Protein AF-H2XU98-F1 (afdb_monomer_lite)

Radius of gyration: 21.86 Å; chains: 1; bounding box: 51×30×52 Å

InterPro domains:
  IPR005828 Major facilitator, sugar transporter-like [PF00083] (12-79)
  IPR036259 MFS transporter superfamily [G3DSA:1.20.1250.20] (1-88)

pLDDT: mean 82.74, std 7.71, range [50.44, 89.94]

Foldseek 3Di:
DVLVVLCVVDVDPVVSVVVVCCVPVVVVVVCVVVDDDALVVCVVVVVNVSSVVVVQVVCVVVVHHDDPVNSVVVNVVVVVVVVVVVVD

Structure (mmCIF, N/CA/C/O backbone):
data_AF-H2XU98-F1
#
_entry.id   AF-H2XU98-F1
#
loop_
_atom_site.group_PDB
_atom_site.id
_atom_site.type_symbol
_atom_site.label_atom_id
_atom_site.label_alt_id
_atom_site.label_comp_id
_atom_site.label_asym_id
_atom_site.label_entity_id
_atom_site.label_seq_id
_atom_site.pdbx_PDB_ins_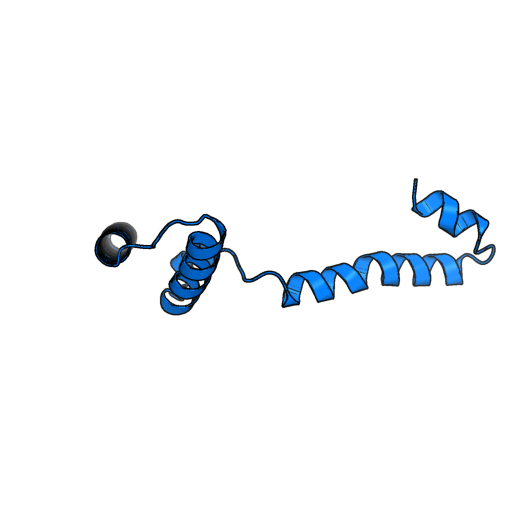code
_atom_site.Cartn_x
_atom_site.Cartn_y
_atom_site.Cartn_z
_atom_site.occupancy
_atom_site.B_iso_or_equiv
_atom_site.auth_seq_id
_atom_site.auth_comp_id
_atom_site.auth_asym_id
_atom_site.auth_atom_id
_atom_site.pdbx_PDB_model_num
ATOM 1 N N . MET A 1 1 ? 18.402 9.739 -12.520 1.00 60.50 1 MET A N 1
ATOM 2 C CA . MET A 1 1 ? 19.508 8.866 -12.980 1.00 60.50 1 MET A CA 1
ATOM 3 C C . MET A 1 1 ? 19.046 7.796 -13.979 1.00 60.50 1 MET A C 1
ATOM 5 O O . MET A 1 1 ? 19.748 7.571 -14.949 1.00 60.50 1 MET A O 1
ATOM 9 N N . SER A 1 2 ? 17.867 7.178 -13.823 1.00 65.06 2 SER A N 1
ATOM 10 C CA . SER A 1 2 ? 17.347 6.135 -14.737 1.00 65.06 2 SER A CA 1
ATOM 11 C C . SER A 1 2 ? 17.069 6.606 -16.176 1.00 65.06 2 SER A C 1
ATOM 13 O O . SER A 1 2 ? 17.334 5.879 -17.128 1.00 65.06 2 SER A O 1
ATOM 15 N N . LEU A 1 3 ? 16.586 7.840 -16.357 1.00 66.19 3 LEU A N 1
ATOM 16 C CA . LEU A 1 3 ? 16.248 8.381 -17.683 1.00 66.19 3 LEU A CA 1
ATOM 17 C C . LEU A 1 3 ? 17.473 8.594 -18.589 1.00 66.19 3 LEU A C 1
ATOM 19 O O . LEU A 1 3 ? 17.397 8.378 -19.795 1.00 66.19 3 LEU A O 1
ATOM 23 N N . SER A 1 4 ? 18.600 9.003 -18.004 1.00 72.25 4 SER A N 1
ATOM 24 C CA . SER A 1 4 ? 19.850 9.271 -18.724 1.00 72.25 4 SER A CA 1
ATOM 25 C C . SER A 1 4 ? 20.471 7.987 -19.280 1.00 72.25 4 SER A C 1
ATOM 27 O O . SER A 1 4 ? 20.995 7.992 -20.386 1.00 72.25 4 SER A O 1
ATOM 29 N N . VAL A 1 5 ? 20.347 6.870 -18.553 1.00 71.31 5 VAL A N 1
ATOM 30 C CA . VAL A 1 5 ? 20.817 5.549 -19.004 1.00 71.31 5 VAL A CA 1
ATOM 31 C C . VAL A 1 5 ? 19.995 5.058 -20.200 1.00 71.31 5 VAL A C 1
ATOM 33 O O . VAL A 1 5 ? 20.556 4.591 -21.187 1.00 71.31 5 VAL A O 1
ATOM 36 N N . LEU A 1 6 ? 18.672 5.243 -20.167 1.00 68.62 6 LEU A N 1
ATOM 37 C CA . LEU A 1 6 ? 17.788 4.884 -21.283 1.00 68.62 6 LEU A CA 1
ATOM 38 C C . LEU A 1 6 ? 18.083 5.701 -22.552 1.00 68.62 6 LEU A C 1
ATOM 40 O O . LEU A 1 6 ? 17.987 5.167 -23.655 1.00 68.62 6 LEU A O 1
ATOM 44 N N . ALA A 1 7 ? 18.487 6.966 -22.399 1.00 69.44 7 ALA A N 1
ATOM 45 C CA . ALA A 1 7 ? 18.867 7.838 -23.512 1.00 69.44 7 ALA A CA 1
ATOM 46 C C . ALA A 1 7 ? 20.184 7.429 -24.192 1.00 69.44 7 ALA A C 1
ATOM 48 O O . ALA A 1 7 ? 20.342 7.650 -25.390 1.00 69.44 7 ALA A O 1
ATOM 49 N N . LEU A 1 8 ? 21.111 6.806 -23.457 1.00 70.62 8 LEU A N 1
ATOM 50 C CA . LEU A 1 8 ? 22.355 6.280 -24.029 1.00 70.62 8 LEU A CA 1
ATOM 51 C C . LEU A 1 8 ? 22.132 4.967 -24.796 1.00 70.62 8 LEU A C 1
ATOM 53 O O . LEU A 1 8 ? 22.815 4.717 -25.786 1.00 70.62 8 LEU A O 1
ATOM 57 N N . ILE A 1 9 ? 21.159 4.153 -24.370 1.00 72.06 9 ILE A N 1
ATOM 58 C CA . ILE A 1 9 ? 20.824 2.867 -25.005 1.00 72.06 9 ILE A CA 1
ATOM 59 C C . ILE A 1 9 ? 19.958 3.074 -26.260 1.00 72.06 9 ILE A C 1
ATOM 61 O O . ILE A 1 9 ? 20.176 2.416 -27.278 1.00 72.06 9 ILE A O 1
ATOM 65 N N . TRP A 1 10 ? 19.004 4.013 -26.235 1.00 72.00 10 TRP A N 1
ATOM 66 C CA . TRP A 1 10 ? 18.126 4.304 -27.375 1.00 72.00 10 TRP A CA 1
ATOM 67 C C . TRP A 1 10 ? 18.432 5.654 -28.024 1.00 72.00 10 TRP A C 1
ATOM 69 O O . TRP A 1 10 ? 17.946 6.701 -27.602 1.00 72.00 10 TRP A O 1
ATOM 79 N N . ARG A 1 11 ? 19.168 5.603 -29.141 1.00 73.25 11 ARG A N 1
ATOM 80 C CA . ARG A 1 11 ? 19.517 6.777 -29.962 1.00 73.25 11 ARG A CA 1
ATOM 81 C C . ARG A 1 11 ? 18.314 7.392 -30.701 1.00 73.25 11 ARG A C 1
ATOM 83 O O . ARG A 1 11 ? 18.338 8.568 -31.048 1.00 73.25 11 ARG A O 1
ATOM 90 N N . HIS A 1 12 ? 17.253 6.618 -30.948 1.00 78.62 12 HIS A N 1
ATOM 91 C CA . HIS A 1 12 ? 16.034 7.108 -31.595 1.00 78.62 12 HIS A CA 1
ATOM 92 C C . HIS A 1 12 ? 15.004 7.605 -30.572 1.00 78.62 12 HIS A C 1
ATOM 94 O O . HIS A 1 12 ? 14.514 6.851 -29.732 1.00 78.62 12 HIS A O 1
ATOM 100 N N . TRP A 1 13 ? 14.610 8.875 -30.704 1.00 80.56 13 TRP A N 1
ATOM 101 C CA . TRP A 1 13 ? 13.715 9.567 -29.768 1.00 80.56 13 TRP A CA 1
ATOM 102 C C . TRP A 1 13 ? 12.333 8.907 -29.611 1.00 80.56 13 TRP A C 1
ATOM 104 O O . TRP A 1 13 ? 11.753 8.948 -28.528 1.00 80.56 13 TRP A O 1
ATOM 114 N N . ARG A 1 14 ? 11.810 8.262 -30.666 1.00 82.06 14 ARG A N 1
ATOM 115 C CA . ARG A 1 14 ? 10.517 7.551 -30.623 1.00 82.06 14 ARG A CA 1
ATOM 116 C C . ARG A 1 14 ? 10.566 6.342 -29.688 1.00 82.06 14 ARG A C 1
ATOM 118 O O . ARG A 1 14 ? 9.669 6.165 -28.870 1.00 82.06 14 ARG A O 1
ATOM 125 N N . SER A 1 15 ? 11.639 5.555 -29.759 1.00 81.19 15 SER A N 1
ATOM 126 C CA . SER A 1 15 ? 11.849 4.395 -28.886 1.00 81.19 15 SER A CA 1
ATOM 127 C C . SER A 1 15 ? 11.991 4.811 -27.421 1.00 81.19 15 SER A C 1
ATOM 129 O O . SER A 1 15 ? 11.446 4.149 -26.541 1.00 81.19 15 SER A O 1
ATOM 131 N N . LEU A 1 16 ? 12.636 5.953 -27.159 1.00 82.38 16 LEU A N 1
ATOM 132 C CA . LEU A 1 16 ? 12.771 6.504 -25.810 1.00 82.38 16 LEU A CA 1
ATOM 133 C C . LEU A 1 16 ? 11.415 6.873 -25.185 1.00 82.38 16 LEU A C 1
ATOM 135 O O . LEU A 1 16 ? 11.183 6.603 -24.006 1.00 82.38 16 LEU A O 1
ATOM 139 N N . GLN A 1 17 ? 10.514 7.479 -25.966 1.00 83.88 17 GLN A N 1
ATOM 140 C CA . GLN A 1 17 ? 9.177 7.840 -25.483 1.00 83.88 17 GLN A CA 1
ATOM 141 C C . GLN A 1 17 ? 8.354 6.600 -25.121 1.00 83.88 17 GLN A C 1
ATOM 143 O O . GLN A 1 17 ? 7.727 6.570 -24.065 1.00 83.88 17 GLN A O 1
ATOM 148 N N . ILE A 1 18 ? 8.417 5.549 -25.944 1.00 85.19 18 ILE A N 1
ATOM 149 C CA . ILE A 1 18 ? 7.727 4.282 -25.670 1.00 85.19 18 ILE A CA 1
ATOM 150 C C . ILE A 1 18 ? 8.304 3.616 -24.413 1.00 85.19 18 ILE A C 1
ATOM 152 O O . ILE A 1 18 ? 7.547 3.235 -23.521 1.00 85.19 18 ILE A O 1
ATOM 156 N N . ALA A 1 19 ? 9.634 3.539 -24.294 1.00 85.19 19 ALA A N 1
ATOM 157 C CA . ALA A 1 19 ? 10.296 2.955 -23.127 1.00 85.19 19 ALA A CA 1
ATOM 158 C C . ALA A 1 19 ? 9.921 3.686 -21.827 1.00 85.19 19 ALA A C 1
ATOM 160 O O . ALA A 1 19 ? 9.599 3.042 -20.829 1.00 85.19 19 ALA A O 1
ATOM 161 N N . LYS A 1 20 ? 9.886 5.027 -21.839 1.00 83.44 20 LYS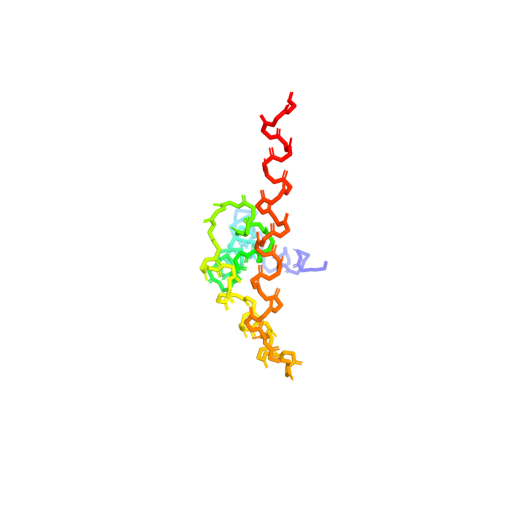 A N 1
ATOM 162 C CA . LYS A 1 20 ? 9.425 5.822 -20.689 1.00 83.44 20 LYS A CA 1
ATOM 163 C C . LYS A 1 20 ? 7.991 5.495 -20.293 1.00 83.44 20 LYS A C 1
ATOM 165 O O . LYS A 1 20 ? 7.724 5.306 -19.108 1.00 83.44 20 LYS A O 1
ATOM 170 N N . SER A 1 21 ? 7.083 5.436 -21.264 1.00 86.88 21 SER A N 1
ATOM 171 C CA . SER A 1 21 ? 5.682 5.123 -20.992 1.00 86.88 21 SER A CA 1
ATOM 172 C C . SER A 1 21 ? 5.532 3.730 -20.393 1.00 86.88 21 SER A C 1
ATOM 174 O O . SER A 1 21 ? 4.819 3.580 -19.410 1.00 86.88 21 SER A O 1
ATOM 176 N N . ILE A 1 22 ? 6.255 2.730 -20.901 1.00 87.12 22 ILE A N 1
ATOM 177 C CA . ILE A 1 22 ? 6.224 1.366 -20.352 1.00 87.12 22 ILE A CA 1
ATOM 178 C C . ILE A 1 22 ? 6.746 1.346 -18.910 1.00 87.12 22 ILE A C 1
ATOM 180 O O . ILE A 1 22 ? 6.081 0.812 -18.025 1.00 87.12 22 ILE A O 1
ATOM 184 N N . VAL A 1 23 ? 7.898 1.973 -18.651 1.00 87.44 23 VAL A N 1
ATOM 185 C CA . VAL A 1 23 ? 8.512 2.008 -17.312 1.00 87.44 23 VAL A CA 1
ATOM 186 C C . VAL A 1 23 ? 7.625 2.722 -16.289 1.00 87.44 23 VAL A C 1
ATOM 188 O O . VAL A 1 23 ? 7.636 2.345 -15.123 1.00 87.44 23 VAL A O 1
ATOM 191 N N . GLY A 1 24 ? 6.850 3.731 -16.692 1.00 86.00 24 GLY A N 1
ATOM 192 C CA . GLY A 1 24 ? 5.909 4.408 -15.793 1.00 86.00 24 GLY A CA 1
ATOM 193 C C . GLY A 1 24 ? 4.576 3.672 -15.632 1.00 86.00 24 GLY A C 1
ATOM 194 O O . GLY A 1 24 ? 4.061 3.543 -14.524 1.00 86.00 24 GLY A O 1
ATOM 195 N N . PHE A 1 25 ? 4.012 3.182 -16.733 1.00 89.81 25 PHE A N 1
ATOM 196 C CA . PHE A 1 25 ? 2.643 2.672 -16.774 1.00 89.81 25 PHE A CA 1
ATOM 197 C C . PHE A 1 25 ? 2.524 1.236 -16.262 1.00 89.81 25 PHE A C 1
ATOM 199 O O . PHE A 1 25 ? 1.560 0.902 -15.575 1.00 89.81 25 PHE A O 1
ATOM 206 N N . VAL A 1 26 ? 3.519 0.387 -16.539 1.00 88.25 26 VAL A N 1
ATOM 207 C CA . VAL A 1 26 ? 3.487 -1.019 -16.115 1.00 88.25 26 VAL A CA 1
ATOM 208 C C . VAL A 1 26 ? 3.496 -1.152 -14.586 1.00 88.25 26 VAL A C 1
ATOM 210 O O . VAL A 1 26 ? 2.594 -1.804 -14.058 1.00 88.25 26 VAL A O 1
ATOM 213 N N . PRO A 1 27 ? 4.408 -0.504 -13.830 1.00 88.31 27 PRO A N 1
ATOM 214 C CA . PRO A 1 27 ? 4.360 -0.551 -12.371 1.00 88.31 27 PRO A CA 1
ATOM 215 C C . PRO A 1 27 ? 3.084 0.072 -11.810 1.00 88.31 27 PRO A C 1
ATOM 217 O O . PRO A 1 27 ? 2.572 -0.413 -10.809 1.00 88.31 27 PRO A O 1
ATOM 220 N N . PHE A 1 28 ? 2.546 1.113 -12.453 1.00 87.69 28 PHE A N 1
ATOM 221 C CA . PHE A 1 28 ? 1.303 1.749 -12.021 1.00 87.69 28 PHE A CA 1
ATOM 222 C C . PHE A 1 28 ? 0.114 0.779 -12.065 1.00 87.69 28 PHE A C 1
ATOM 224 O O . PHE A 1 28 ? -0.615 0.664 -11.080 1.00 87.69 28 PHE A O 1
ATOM 231 N N . ILE A 1 29 ? -0.040 0.020 -13.157 1.00 87.62 29 ILE A N 1
ATOM 232 C CA . ILE A 1 29 ? -1.085 -1.010 -13.256 1.00 87.62 29 ILE A CA 1
ATOM 233 C C . ILE A 1 29 ? -0.868 -2.106 -12.209 1.00 87.62 29 ILE A C 1
ATOM 235 O O . ILE A 1 29 ? -1.810 -2.485 -11.513 1.00 87.62 29 ILE A O 1
ATOM 239 N N . ILE A 1 30 ? 0.368 -2.595 -12.072 1.00 88.06 30 ILE A N 1
ATOM 240 C CA . ILE A 1 30 ? 0.693 -3.674 -11.128 1.00 88.06 30 ILE A CA 1
ATOM 241 C C . ILE A 1 30 ? 0.401 -3.243 -9.685 1.00 88.06 30 ILE A C 1
ATOM 243 O O . ILE A 1 30 ? -0.212 -3.995 -8.929 1.00 88.06 30 ILE A O 1
ATOM 247 N N . LEU A 1 31 ? 0.798 -2.028 -9.302 1.00 86.00 31 LEU A N 1
ATOM 248 C CA . LEU A 1 31 ? 0.545 -1.486 -7.968 1.00 86.00 31 LEU A CA 1
ATOM 249 C C . LEU A 1 31 ? -0.950 -1.287 -7.711 1.00 86.00 31 LEU A C 1
ATOM 251 O O . LEU A 1 31 ? -1.395 -1.572 -6.605 1.00 86.00 31 LEU A O 1
ATOM 255 N N . GLY A 1 32 ? -1.727 -0.871 -8.714 1.00 83.25 32 GLY A N 1
ATOM 256 C CA . GLY A 1 32 ? -3.182 -0.746 -8.584 1.00 83.25 32 GLY A CA 1
ATOM 257 C C . GLY A 1 32 ? -3.889 -2.077 -8.306 1.00 83.25 32 GLY A C 1
ATOM 258 O O . GLY A 1 32 ? -4.889 -2.099 -7.598 1.00 83.25 32 GLY A O 1
ATOM 259 N N . TRP A 1 33 ? -3.361 -3.190 -8.821 1.00 79.56 33 TRP A N 1
ATOM 260 C CA . TRP A 1 33 ? -3.902 -4.529 -8.556 1.00 79.56 33 TRP A CA 1
ATOM 261 C C . TRP A 1 33 ? -3.403 -5.126 -7.237 1.00 79.56 33 TRP A C 1
ATOM 263 O O . TRP A 1 33 ? -4.144 -5.835 -6.559 1.00 79.56 33 TRP A O 1
ATOM 273 N N . LEU A 1 34 ? -2.143 -4.870 -6.875 1.00 80.94 34 LEU A N 1
ATOM 274 C CA . LEU A 1 34 ? -1.519 -5.463 -5.691 1.00 80.94 34 LEU A CA 1
ATOM 275 C C . LEU A 1 34 ? -1.877 -4.723 -4.394 1.00 80.94 34 LEU A C 1
ATOM 277 O O . LEU A 1 34 ? -1.931 -5.333 -3.323 1.00 80.94 34 LEU A O 1
ATOM 281 N N . VAL A 1 35 ? -2.085 -3.409 -4.471 1.00 82.06 35 VAL A N 1
ATOM 282 C CA . VAL A 1 35 ? -2.373 -2.564 -3.312 1.00 82.06 35 VAL A CA 1
ATOM 283 C C . VAL A 1 35 ? -3.881 -2.430 -3.158 1.00 82.06 35 VAL A C 1
ATOM 285 O O . VAL A 1 35 ? -4.543 -1.715 -3.902 1.00 82.06 35 VAL A O 1
ATOM 288 N N . SER A 1 36 ? -4.422 -3.095 -2.140 1.00 78.88 36 SER A N 1
ATOM 289 C CA . SER A 1 36 ? -5.785 -2.848 -1.676 1.00 78.88 36 SER A CA 1
ATOM 290 C C . SER A 1 36 ? -5.965 -1.374 -1.301 1.00 78.88 36 SER A C 1
ATOM 292 O O . SER A 1 36 ? -5.084 -0.784 -0.670 1.00 78.88 36 SER A O 1
ATOM 294 N N . GLU A 1 37 ? -7.116 -0.795 -1.650 1.00 81.50 37 GLU A N 1
ATOM 295 C CA . GLU A 1 37 ? -7.466 0.582 -1.290 1.00 81.50 37 GLU A CA 1
ATOM 296 C C . GLU A 1 37 ? -7.336 0.836 0.221 1.00 81.50 37 GLU A C 1
ATOM 298 O O . GLU A 1 37 ? -7.438 -0.074 1.050 1.00 81.50 37 GLU A O 1
ATOM 303 N N . SER A 1 38 ? -7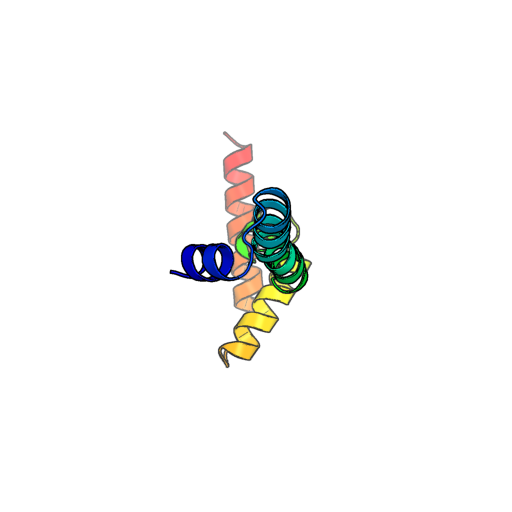.113 2.099 0.600 1.00 85.69 38 SER A N 1
ATOM 304 C CA . SER A 1 38 ? -6.884 2.428 2.008 1.00 85.69 38 SER A CA 1
ATOM 305 C C . SER A 1 38 ? -8.104 2.058 2.877 1.00 85.69 38 SER A C 1
ATOM 307 O O . SER A 1 38 ? -9.234 2.419 2.524 1.00 85.69 38 SER A O 1
ATOM 309 N N . PRO A 1 39 ? -7.908 1.416 4.051 1.00 86.00 39 PRO A N 1
ATOM 310 C CA . PRO A 1 39 ? -9.016 1.012 4.921 1.00 86.00 39 PRO A CA 1
ATOM 311 C C . PRO A 1 39 ? -9.922 2.180 5.308 1.00 86.00 39 PRO A C 1
ATOM 313 O O . PRO A 1 39 ? -11.141 2.035 5.379 1.00 86.00 39 PRO A O 1
ATOM 316 N N . ARG A 1 40 ? -9.322 3.359 5.506 1.00 86.00 40 ARG A N 1
ATOM 317 C CA . ARG A 1 40 ? -10.015 4.597 5.872 1.00 86.00 40 ARG A CA 1
ATOM 318 C C . ARG A 1 40 ? -10.943 5.096 4.762 1.00 86.00 40 ARG A C 1
ATOM 320 O O . ARG A 1 40 ? -12.063 5.505 5.050 1.00 86.00 40 ARG A O 1
ATOM 327 N N . TRP A 1 41 ? -10.499 5.051 3.505 1.00 88.56 41 TRP A N 1
ATOM 328 C CA . TRP A 1 41 ? -11.323 5.467 2.366 1.00 88.56 41 TRP A CA 1
ATOM 329 C C . TRP A 1 41 ? -12.517 4.527 2.177 1.00 88.56 41 TRP A C 1
ATOM 331 O O . TRP A 1 41 ? -13.647 5.002 2.045 1.00 88.56 41 TRP A O 1
ATOM 341 N N . LEU A 1 42 ? -12.284 3.212 2.269 1.00 86.75 42 LEU A N 1
ATOM 342 C CA . LEU A 1 42 ? -13.336 2.191 2.209 1.00 86.75 42 LEU A CA 1
ATOM 343 C C . LEU A 1 42 ? -14.379 2.381 3.317 1.00 86.75 42 LEU A C 1
ATOM 345 O O . LEU A 1 42 ? -15.580 2.275 3.068 1.00 86.75 42 LEU A O 1
ATOM 349 N N . PHE A 1 43 ? -13.924 2.719 4.525 1.00 85.75 43 PHE A N 1
ATOM 350 C CA . PHE A 1 43 ? -14.794 2.975 5.670 1.00 85.75 43 PHE A CA 1
ATOM 351 C C . PHE A 1 43 ? -15.701 4.197 5.447 1.00 85.75 43 PHE A C 1
ATOM 353 O O . PHE A 1 43 ? -16.904 4.128 5.692 1.00 85.75 43 PHE A O 1
ATOM 360 N N . GLY A 1 44 ? -15.159 5.279 4.878 1.00 84.06 44 GLY A N 1
ATOM 361 C CA . GLY A 1 44 ? -15.933 6.466 4.495 1.00 84.06 44 GLY A CA 1
ATOM 362 C C . GLY A 1 44 ? -16.920 6.238 3.339 1.00 84.06 44 GLY A C 1
ATOM 363 O O . GLY A 1 44 ? -17.957 6.893 3.288 1.00 84.06 44 GLY A O 1
ATOM 364 N N . HIS A 1 45 ? -16.640 5.284 2.446 1.00 85.62 45 HIS A N 1
ATOM 365 C CA . HIS A 1 45 ? -17.481 4.948 1.285 1.00 85.62 45 HIS A CA 1
ATOM 366 C C . HIS A 1 45 ? -18.527 3.861 1.572 1.00 85.62 45 HIS A C 1
ATOM 368 O O . HIS A 1 45 ? -19.047 3.239 0.648 1.00 85.62 45 HIS A O 1
ATOM 374 N N . ASN A 1 46 ? -18.848 3.616 2.847 1.00 82.94 46 ASN A N 1
ATOM 375 C CA . ASN A 1 46 ? -19.820 2.605 3.279 1.00 82.94 46 ASN A CA 1
ATOM 376 C C . ASN A 1 46 ? -19.443 1.155 2.894 1.00 82.94 46 ASN A C 1
ATOM 378 O O . ASN A 1 46 ? -20.279 0.255 2.942 1.00 82.94 46 ASN A O 1
ATOM 382 N N . LYS A 1 47 ? -18.175 0.900 2.541 1.00 86.94 47 LYS A N 1
ATOM 383 C CA . LYS A 1 47 ? -17.631 -0.430 2.219 1.00 86.94 47 LYS A CA 1
ATOM 384 C C . LYS A 1 47 ? -16.956 -1.043 3.452 1.00 86.94 47 LYS A C 1
ATOM 386 O O . LYS A 1 47 ? -15.783 -1.419 3.426 1.00 86.94 47 LYS A O 1
ATOM 391 N N . GLN A 1 48 ? -17.696 -1.135 4.557 1.00 85.50 48 GLN A N 1
ATOM 392 C CA . GLN A 1 48 ? -17.145 -1.542 5.858 1.00 85.50 48 GLN A CA 1
ATOM 393 C C . GLN A 1 48 ? -16.591 -2.974 5.859 1.00 85.50 48 GLN A C 1
ATOM 395 O O . GLN A 1 48 ? -15.530 -3.210 6.429 1.00 85.50 48 GLN A O 1
ATOM 400 N N . ALA A 1 49 ? -17.237 -3.912 5.160 1.00 85.56 49 ALA A N 1
ATOM 401 C CA . ALA A 1 49 ? -16.757 -5.293 5.059 1.00 85.56 49 ALA A CA 1
ATOM 402 C C . ALA A 1 49 ? -15.378 -5.391 4.377 1.00 85.56 49 ALA A C 1
ATOM 404 O O . ALA A 1 49 ? -14.492 -6.088 4.866 1.00 85.56 49 ALA A O 1
ATOM 405 N N . GLN A 1 50 ? -15.168 -4.639 3.288 1.00 86.19 50 GLN A N 1
ATOM 406 C CA . GLN A 1 50 ? -13.874 -4.583 2.595 1.00 86.19 50 GLN A CA 1
ATOM 407 C C . GLN A 1 50 ? -12.819 -3.897 3.467 1.00 86.19 50 GLN A C 1
ATOM 409 O O . GLN A 1 50 ? -11.691 -4.371 3.564 1.00 86.19 50 GLN A O 1
ATOM 414 N N . SER A 1 51 ? -13.196 -2.820 4.163 1.00 88.62 51 SER A N 1
ATOM 415 C CA . SER A 1 51 ? -12.314 -2.146 5.122 1.00 88.62 51 SER A CA 1
ATOM 416 C C . SER A 1 51 ? -11.838 -3.102 6.228 1.00 88.62 51 SER A C 1
ATOM 418 O O . SER A 1 51 ? -10.640 -3.154 6.510 1.00 88.62 51 SER A O 1
ATOM 420 N N . LYS A 1 52 ? -12.742 -3.930 6.778 1.00 88.94 52 LYS A N 1
ATOM 421 C CA . LYS A 1 52 ? -12.415 -4.935 7.801 1.00 88.94 52 LYS A CA 1
ATOM 422 C C . LYS A 1 52 ? -11.397 -5.954 7.295 1.00 88.94 52 LYS A C 1
ATOM 424 O O . LYS A 1 52 ? -10.387 -6.176 7.953 1.00 88.94 52 LYS A O 1
ATOM 429 N N . GLN A 1 53 ? -11.610 -6.502 6.098 1.00 89.56 53 GLN A N 1
ATOM 430 C CA . GLN A 1 53 ? -10.688 -7.463 5.481 1.00 89.56 53 GLN A CA 1
ATOM 431 C C . GLN A 1 53 ? -9.280 -6.882 5.305 1.00 89.56 53 GLN A C 1
ATOM 433 O O . GLN A 1 53 ? -8.289 -7.537 5.633 1.00 89.56 53 GLN A O 1
ATOM 438 N N . VAL A 1 54 ? -9.172 -5.635 4.833 1.00 88.81 54 VAL A N 1
ATOM 439 C CA . VAL A 1 54 ? -7.867 -4.975 4.683 1.00 88.81 54 VAL A CA 1
ATOM 440 C C . VAL A 1 54 ? -7.219 -4.737 6.054 1.00 88.81 54 VAL A C 1
ATOM 442 O O . VAL A 1 54 ? -6.027 -5.006 6.219 1.00 88.81 54 VAL A O 1
ATOM 445 N N . CYS A 1 55 ? -7.986 -4.307 7.060 1.00 88.06 55 CYS A N 1
ATOM 446 C CA . CYS A 1 55 ? -7.497 -4.156 8.433 1.00 88.06 55 CYS A CA 1
ATOM 447 C C . CYS A 1 55 ? -7.016 -5.480 9.041 1.00 88.06 55 CYS A C 1
ATOM 449 O O . CYS A 1 55 ? -5.975 -5.494 9.691 1.00 88.06 55 CYS A O 1
ATOM 451 N N . GLU A 1 56 ? -7.704 -6.596 8.799 1.00 88.69 56 GLU A N 1
ATOM 452 C CA . GLU A 1 56 ? -7.276 -7.923 9.256 1.00 88.69 56 GLU A CA 1
ATOM 453 C C . GLU A 1 56 ? -5.953 -8.355 8.614 1.00 88.69 56 GLU A C 1
ATOM 455 O O . GLU A 1 56 ? -5.077 -8.886 9.298 1.00 88.69 56 GLU A O 1
ATOM 460 N N . VAL A 1 57 ? -5.767 -8.105 7.313 1.00 88.56 57 VAL A N 1
ATOM 461 C CA . VAL A 1 57 ? -4.498 -8.389 6.619 1.00 88.56 57 VAL A CA 1
ATOM 462 C C . VAL A 1 57 ? -3.359 -7.546 7.199 1.00 88.56 57 VAL A C 1
ATOM 464 O O . VAL A 1 57 ? -2.259 -8.061 7.417 1.00 88.56 57 VAL A O 1
ATOM 467 N N . ILE A 1 58 ? -3.616 -6.266 7.480 1.00 88.06 58 ILE A N 1
ATOM 468 C CA . ILE A 1 58 ? -2.643 -5.368 8.115 1.00 88.06 58 ILE A CA 1
ATOM 469 C C . ILE A 1 58 ? -2.321 -5.842 9.538 1.00 88.06 58 ILE A C 1
ATOM 471 O O . ILE A 1 58 ? -1.150 -5.940 9.895 1.00 88.06 58 ILE A O 1
ATOM 475 N N . ALA A 1 59 ? -3.333 -6.195 10.330 1.00 88.62 59 ALA A N 1
ATOM 476 C CA . ALA A 1 59 ? -3.168 -6.679 11.696 1.00 88.62 59 ALA A CA 1
ATOM 477 C C . ALA A 1 59 ? -2.333 -7.971 11.732 1.00 88.62 59 ALA A C 1
ATOM 479 O O . ALA A 1 59 ? -1.342 -8.039 12.461 1.00 88.62 59 ALA A O 1
ATOM 480 N N . LYS A 1 60 ? -2.631 -8.938 10.849 1.00 88.38 60 LYS A N 1
ATOM 481 C CA . LYS A 1 60 ? -1.842 -10.172 10.681 1.00 88.38 60 LYS A CA 1
ATOM 482 C C . LYS A 1 60 ? -0.375 -9.880 10.363 1.00 88.38 60 LYS A C 1
ATOM 484 O O . LYS A 1 60 ? 0.508 -10.480 10.974 1.00 88.38 60 LYS A O 1
ATOM 489 N N . ARG A 1 61 ? -0.098 -8.941 9.450 1.00 87.88 61 ARG A N 1
ATOM 490 C CA . ARG A 1 61 ? 1.279 -8.515 9.125 1.00 87.88 61 ARG A CA 1
ATOM 491 C C . ARG A 1 61 ? 1.971 -7.839 10.311 1.00 87.88 61 ARG A C 1
ATOM 493 O O . ARG A 1 61 ? 3.153 -8.079 10.537 1.00 87.88 61 ARG A O 1
ATOM 500 N N . ASN A 1 62 ? 1.225 -7.067 11.093 1.00 89.94 62 ASN A N 1
ATOM 501 C CA . ASN A 1 62 ? 1.716 -6.363 12.277 1.00 89.94 62 ASN A CA 1
ATOM 502 C C . ASN A 1 62 ? 1.756 -7.241 13.543 1.00 89.94 62 ASN A C 1
ATOM 504 O O . ASN A 1 62 ? 2.088 -6.741 14.614 1.00 89.94 62 ASN A O 1
ATOM 508 N N . LYS A 1 63 ? 1.434 -8.542 13.441 1.00 88.69 63 LYS A N 1
ATOM 509 C CA . LYS A 1 63 ? 1.317 -9.481 14.575 1.00 88.69 63 LYS A CA 1
ATOM 510 C C . LYS A 1 63 ? 0.327 -9.020 15.654 1.00 88.69 63 LYS A C 1
ATOM 512 O O . LYS A 1 63 ? 0.445 -9.394 16.817 1.00 88.69 63 LYS A O 1
ATOM 517 N N . THR A 1 64 ? -0.652 -8.212 15.273 1.00 85.00 64 THR A N 1
ATOM 518 C CA . THR A 1 64 ? -1.745 -7.757 16.135 1.00 85.00 64 THR A CA 1
ATOM 519 C C . THR A 1 64 ? -3.027 -8.469 15.713 1.00 85.00 64 THR A C 1
ATOM 521 O O . THR A 1 64 ? -3.189 -8.835 14.550 1.00 85.00 64 THR A O 1
ATOM 524 N N . GLN A 1 65 ? -3.952 -8.681 16.645 1.00 82.06 65 GLN A N 1
ATOM 525 C CA . GLN A 1 65 ? -5.289 -9.173 16.320 1.00 82.06 65 GLN A CA 1
ATOM 526 C C . GLN A 1 65 ? -6.277 -8.015 16.387 1.00 82.06 65 GLN A C 1
ATOM 528 O O . GLN A 1 65 ? -6.249 -7.217 17.323 1.00 82.06 65 GLN A O 1
ATOM 533 N N . LEU A 1 66 ? -7.129 -7.907 15.371 1.00 81.75 66 LEU A N 1
ATOM 534 C CA . LEU A 1 66 ? -8.219 -6.945 15.377 1.00 81.75 66 LEU A CA 1
ATOM 535 C C . LEU A 1 66 ? -9.337 -7.517 16.257 1.00 81.75 66 LEU A C 1
ATOM 537 O O . LEU A 1 66 ? -9.992 -8.475 15.858 1.00 81.75 66 LEU A O 1
ATOM 541 N N . SER A 1 67 ? -9.514 -6.967 17.461 1.00 86.88 67 SER A N 1
ATOM 542 C CA . SER A 1 67 ? -10.636 -7.346 18.328 1.00 86.88 67 SER A CA 1
ATOM 543 C C . SER A 1 67 ? -11.954 -6.867 17.719 1.00 86.88 67 SER A C 1
ATOM 545 O O . SER A 1 67 ? -12.050 -5.724 17.261 1.00 86.88 67 SER A O 1
ATOM 547 N N . GLU A 1 68 ? -12.976 -7.727 17.740 1.00 86.56 68 GLU A N 1
ATOM 548 C CA . GLU A 1 68 ? -14.315 -7.385 17.250 1.00 86.56 68 GLU A CA 1
ATOM 549 C C . GLU A 1 68 ? -14.920 -6.222 18.042 1.00 86.56 68 GLU A C 1
ATOM 551 O O . GLU A 1 68 ? -15.576 -5.360 17.468 1.00 86.56 68 GLU A O 1
ATOM 556 N N . GLU A 1 69 ? -14.635 -6.143 19.342 1.00 86.69 69 GLU A N 1
ATOM 557 C CA . GLU A 1 69 ? -15.124 -5.076 20.222 1.00 86.69 69 GLU A CA 1
ATOM 558 C C . GLU A 1 69 ? -14.634 -3.698 19.761 1.00 86.69 69 GLU A C 1
ATOM 560 O O . GLU A 1 69 ? -15.409 -2.748 19.657 1.00 86.69 69 GLU A O 1
ATOM 565 N N . VAL A 1 70 ? -13.347 -3.605 19.406 1.00 86.31 70 VAL A N 1
ATOM 566 C CA . VAL A 1 70 ? -12.730 -2.369 18.902 1.00 86.31 70 VAL A CA 1
ATOM 567 C C . VAL A 1 70 ? -13.315 -1.994 17.540 1.00 86.31 70 VAL A C 1
ATOM 569 O O . VAL A 1 70 ? -13.537 -0.814 17.255 1.00 86.31 70 VAL A O 1
ATOM 572 N N . TRP A 1 71 ? -13.597 -2.991 16.698 1.00 88.19 71 TRP A N 1
ATOM 573 C CA . TRP A 1 71 ? -14.228 -2.766 15.402 1.00 88.19 71 TRP A CA 1
ATOM 574 C C . TRP A 1 71 ? -15.643 -2.194 15.548 1.00 88.19 71 TRP A C 1
ATOM 576 O O . TRP A 1 71 ? -15.950 -1.177 14.923 1.00 88.19 71 TRP A O 1
ATOM 586 N N . GLN A 1 72 ? -16.475 -2.790 16.406 1.00 88.69 72 GLN A N 1
ATOM 587 C CA . GLN A 1 72 ? -17.842 -2.319 16.646 1.00 88.69 72 GLN A CA 1
ATOM 588 C C . GLN A 1 72 ? -17.860 -0.913 17.259 1.00 88.69 72 GLN A C 1
ATOM 590 O O . GLN A 1 72 ? -18.556 -0.041 16.742 1.00 88.69 72 GLN A O 1
ATOM 595 N N . ALA A 1 73 ? -17.002 -0.641 18.251 1.00 89.44 73 ALA A N 1
ATOM 596 C CA . ALA A 1 73 ? -16.867 0.699 18.829 1.00 89.44 73 ALA A CA 1
ATOM 597 C C . ALA A 1 73 ? -16.542 1.765 17.762 1.00 89.44 73 ALA A C 1
ATOM 599 O O . ALA A 1 73 ? -17.136 2.844 17.739 1.00 89.44 73 ALA A O 1
ATOM 600 N N . THR A 1 74 ? -15.655 1.438 16.816 1.00 87.44 74 THR A N 1
ATOM 601 C CA . THR A 1 74 ? -15.281 2.342 15.714 1.00 87.44 74 THR A CA 1
ATOM 602 C C . THR A 1 74 ? -16.449 2.590 14.747 1.00 87.44 74 THR A C 1
ATOM 604 O O . THR A 1 74 ? -16.633 3.705 14.248 1.00 87.44 74 THR A O 1
ATOM 607 N N . VAL A 1 75 ? -17.252 1.560 14.459 1.00 88.50 75 VAL A N 1
ATOM 608 C CA . VAL A 1 75 ? -18.448 1.670 13.606 1.00 88.50 75 VAL A CA 1
ATOM 609 C C . VAL A 1 75 ? -19.521 2.533 14.269 1.00 88.50 75 VAL A C 1
ATOM 611 O O . VAL A 1 75 ? -20.112 3.389 13.602 1.00 88.50 75 VAL A O 1
ATOM 614 N N . ASP A 1 76 ? -19.734 2.368 15.570 1.00 89.19 76 ASP A N 1
ATOM 615 C CA . ASP A 1 76 ? -20.716 3.138 16.334 1.00 89.19 76 ASP A CA 1
ATOM 616 C C . ASP A 1 76 ? -20.351 4.622 16.409 1.00 89.19 76 ASP A C 1
ATOM 618 O O . ASP A 1 76 ? -21.199 5.489 16.159 1.00 89.19 76 ASP A O 1
ATOM 622 N N . GLU A 1 77 ? -19.078 4.933 16.663 1.00 88.56 77 GLU A N 1
ATOM 623 C CA . GLU A 1 77 ? -18.576 6.307 16.607 1.00 88.56 77 GLU A CA 1
ATOM 624 C C . GLU A 1 77 ? -18.802 6.926 15.226 1.00 88.56 77 GLU A C 1
ATOM 626 O O . GLU A 1 77 ? -19.322 8.039 15.112 1.00 88.56 77 GLU A O 1
ATOM 631 N N . PHE A 1 78 ? -18.483 6.197 14.158 1.00 87.06 78 PHE A N 1
ATOM 632 C CA . PHE A 1 78 ? -18.682 6.680 12.795 1.00 87.06 78 PHE A CA 1
ATOM 633 C C . PHE A 1 78 ? -20.151 6.941 12.463 1.00 87.06 78 PHE A C 1
ATOM 635 O O . PHE A 1 78 ? -20.483 7.972 11.870 1.00 87.06 78 PHE A O 1
ATOM 642 N N . ASN A 1 79 ? -21.045 6.048 12.882 1.00 86.31 79 ASN A N 1
ATOM 643 C CA . ASN A 1 79 ? -22.482 6.226 12.711 1.00 86.31 79 ASN A CA 1
ATOM 644 C C . ASN A 1 79 ? -22.991 7.446 13.488 1.00 86.31 79 ASN A C 1
ATOM 646 O O . ASN A 1 79 ? -23.802 8.214 12.960 1.00 86.31 79 ASN A O 1
ATOM 650 N N . LYS A 1 80 ? -22.466 7.688 14.695 1.00 88.38 80 LYS A N 1
ATOM 651 C CA . LYS A 1 80 ? -22.746 8.902 15.470 1.00 88.38 80 LYS A CA 1
ATOM 652 C C . LYS A 1 80 ? -22.287 10.156 14.722 1.00 88.38 80 LYS A C 1
ATOM 654 O O . LYS A 1 80 ? -23.086 11.078 14.562 1.00 88.38 80 LYS A O 1
ATOM 659 N N . PHE A 1 81 ? -21.061 10.180 14.192 1.00 84.31 81 PHE A N 1
ATOM 660 C CA . PHE A 1 81 ? -20.555 11.304 13.391 1.00 84.31 81 PHE A CA 1
ATOM 661 C C . PHE A 1 81 ? -21.393 11.558 12.136 1.00 84.31 81 PHE A C 1
ATOM 663 O O . PHE A 1 81 ? -21.737 12.704 11.839 1.00 84.31 81 PHE A O 1
ATOM 670 N N . LYS A 1 82 ? -21.763 10.497 11.412 1.00 82.25 82 LYS A N 1
ATOM 671 C CA . LYS A 1 82 ? -22.612 10.602 10.221 1.00 82.25 82 LYS A CA 1
ATOM 672 C C . LYS A 1 82 ? -23.983 11.178 10.571 1.00 82.25 82 LYS A C 1
ATOM 674 O O . LYS A 1 82 ? -24.461 12.059 9.866 1.00 82.25 82 LYS A O 1
ATOM 679 N N . LYS A 1 83 ? -24.587 10.730 11.675 1.00 78.75 83 LYS A N 1
ATOM 680 C CA . LYS A 1 83 ? -25.880 11.234 12.155 1.00 78.75 83 LYS A CA 1
ATOM 6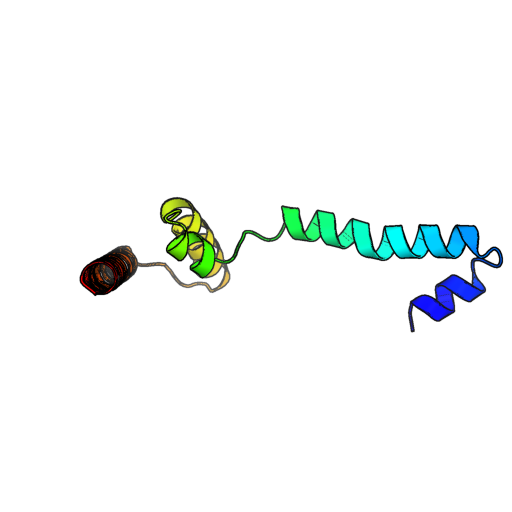81 C C . LYS A 1 83 ? -25.815 12.71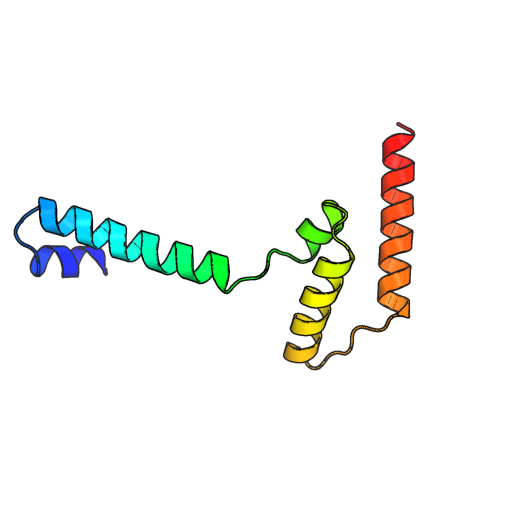6 12.523 1.00 78.75 83 LYS A C 1
ATOM 683 O O . LYS A 1 83 ? -26.694 13.465 12.119 1.00 78.75 83 LYS A O 1
ATOM 688 N N . VAL A 1 84 ? -24.762 13.146 13.221 1.00 81.25 84 VAL A N 1
ATOM 689 C CA . VAL A 1 84 ? -24.542 14.563 13.561 1.00 81.25 84 VAL A CA 1
ATOM 690 C C . VAL A 1 84 ? -24.419 15.412 12.296 1.00 81.25 84 VAL A C 1
ATOM 692 O O . VAL A 1 84 ? -25.063 16.446 12.201 1.00 81.25 84 VAL A O 1
ATOM 695 N N . LYS A 1 85 ? -23.664 14.957 11.290 1.00 73.94 85 LYS A N 1
ATOM 696 C CA . LYS A 1 85 ? -2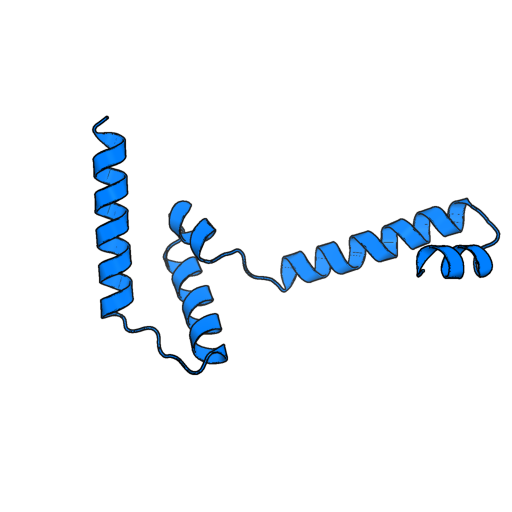3.466 15.701 10.036 1.00 73.94 85 LYS A CA 1
ATOM 697 C C . LYS A 1 85 ? -24.728 15.827 9.171 1.00 73.94 85 LYS A C 1
ATOM 699 O O . LYS A 1 85 ? -24.801 16.739 8.367 1.00 73.94 85 LYS A O 1
ATOM 704 N N . VAL A 1 86 ? -25.687 14.911 9.300 1.00 70.25 86 VAL A N 1
ATOM 705 C CA . VAL A 1 86 ? -26.973 14.962 8.574 1.00 70.25 86 VAL A CA 1
ATOM 706 C C . VAL A 1 86 ? -27.984 15.891 9.265 1.00 70.25 86 VAL A C 1
ATOM 708 O O . VAL A 1 86 ? -28.979 16.271 8.661 1.00 70.25 86 VAL A O 1
ATOM 711 N N . LEU A 1 87 ? -27.744 16.246 10.530 1.00 61.53 87 LEU A N 1
ATOM 712 C CA . LEU A 1 87 ? -28.617 17.105 11.335 1.00 61.53 87 LEU A CA 1
ATOM 713 C C . LEU A 1 87 ? -28.263 18.604 11.251 1.00 61.53 87 LEU A C 1
ATOM 715 O O . LEU A 1 87 ? -28.990 19.411 11.827 1.00 61.53 87 LEU A O 1
ATOM 719 N N . PHE A 1 88 ? -27.181 18.964 10.557 1.00 50.44 88 PHE A N 1
ATOM 720 C CA . PHE A 1 88 ? -26.776 20.340 10.241 1.00 50.44 88 PHE A CA 1
ATOM 721 C C . PHE A 1 88 ? -26.840 20.561 8.731 1.00 50.44 88 PHE A C 1
ATOM 723 O O . PHE A 1 88 ? -27.122 21.710 8.328 1.00 50.44 88 PHE A O 1
#

Sequence (88 aa):
MSLSVLALIWRHWRSLQIAKSIVGFVPFIILGWLVSESPRWLFGHNKQAQSKQVCEVIAKRNKTQLSEEVWQATVDEFNKFKKVKVLF

Secondary structure (DSSP, 8-state):
-HHHHHHHH--SHHHHHHHHHHHHHHHHHHHHHHSPPPHHHHHHTT-HHHHHHHHHHHHHHTT----HHHHHHHHHHHHHHHHHHH--

Organism: Ciona intestinalis (NCBI:txid7719)